Protein AF-Q5C2Y1-F1 (afdb_monomer)

InterPro domains:
  IPR024604 Serine/threonine-protein kinase haspin, C-terminal [SM01331] (25-113)

pLDDT: mean 89.48, std 9.25, range [53.72, 97.38]

Solvent-accessible surface area (backbone atoms only — not comparable to full-atom values): 7498 Å² total; per-residue (Å²): 136,91,77,85,66,80,83,40,73,51,72,58,97,86,46,75,49,59,46,74,58,74,82,48,65,69,64,59,72,49,76,95,50,71,70,29,53,45,51,43,54,47,36,66,72,48,73,56,49,58,83,67,92,62,52,40,53,54,42,50,52,48,46,52,51,48,50,42,58,72,75,70,55,84,69,97,66,84,49,84,71,47,57,62,52,51,50,51,52,50,55,46,52,67,38,56,80,75,44,92,57,61,26,52,69,52,39,54,73,70,40,76,94,30,58,85,73,64,73,126

Organism: Schistosoma japonicum (NCBI:txid6182)

Structure (mmCIF, N/CA/C/O backbone):
data_AF-Q5C2Y1-F1
#
_entry.id   AF-Q5C2Y1-F1
#
loop_
_atom_site.group_PDB
_atom_site.id
_atom_site.type_symbol
_atom_site.label_atom_id
_atom_site.label_alt_id
_atom_site.label_comp_id
_atom_site.label_asym_id
_atom_site.label_entity_id
_atom_site.label_seq_id
_atom_site.pdbx_PDB_ins_code
_atom_site.Cartn_x
_atom_site.Cartn_y
_atom_site.Cartn_z
_atom_site.occupancy
_atom_site.B_iso_or_equiv
_atom_site.auth_seq_id
_atom_site.auth_comp_id
_atom_site.auth_asym_id
_atom_site.auth_atom_id
_atom_site.pdbx_PDB_model_num
ATOM 1 N N . THR A 1 1 ? 14.169 -8.154 5.215 1.00 67.62 1 THR A N 1
ATOM 2 C CA . THR A 1 1 ? 13.406 -8.029 6.473 1.00 67.62 1 THR A CA 1
ATOM 3 C C . THR A 1 1 ? 12.614 -6.744 6.435 1.00 67.62 1 THR A C 1
ATOM 5 O O . THR A 1 1 ? 13.207 -5.729 6.101 1.00 67.62 1 THR A O 1
ATOM 8 N N . ILE A 1 2 ? 11.309 -6.788 6.719 1.00 88.56 2 ILE A N 1
ATOM 9 C CA . ILE A 1 2 ? 10.475 -5.590 6.923 1.00 88.56 2 ILE A CA 1
ATOM 10 C C . ILE A 1 2 ? 10.576 -5.210 8.403 1.00 88.56 2 ILE A C 1
ATOM 12 O O . ILE A 1 2 ? 10.566 -6.099 9.256 1.00 88.56 2 ILE A O 1
ATOM 16 N N . ILE A 1 3 ? 10.728 -3.921 8.688 1.00 94.19 3 ILE A N 1
ATOM 17 C CA . ILE A 1 3 ? 10.892 -3.371 10.037 1.00 94.19 3 ILE A CA 1
ATOM 18 C C . ILE A 1 3 ? 9.977 -2.159 10.216 1.00 94.19 3 ILE A C 1
ATOM 20 O O . ILE A 1 3 ? 9.415 -1.683 9.236 1.00 94.19 3 ILE A O 1
ATOM 24 N N . ASP A 1 4 ? 9.907 -1.665 11.453 1.00 90.31 4 ASP A N 1
ATOM 25 C CA . ASP A 1 4 ? 9.042 -0.567 11.888 1.00 90.31 4 ASP A CA 1
ATOM 26 C C . ASP A 1 4 ? 7.546 -0.880 11.719 1.00 90.31 4 ASP A C 1
ATOM 28 O O . ASP A 1 4 ? 6.951 -0.766 10.650 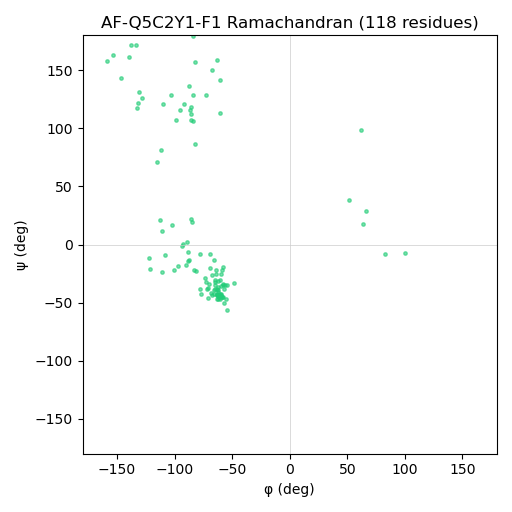1.00 90.31 4 ASP A O 1
ATOM 32 N N . PHE A 1 5 ? 6.932 -1.296 12.826 1.00 90.75 5 PHE A N 1
ATOM 33 C CA . PHE A 1 5 ? 5.518 -1.658 12.880 1.00 90.75 5 PHE A CA 1
ATOM 34 C C . PHE A 1 5 ? 4.658 -0.559 13.515 1.00 90.75 5 PHE A C 1
ATOM 36 O O . PHE A 1 5 ? 3.523 -0.832 13.903 1.00 90.75 5 PHE A O 1
ATOM 43 N N . THR A 1 6 ? 5.175 0.673 13.612 1.00 89.81 6 THR A N 1
ATOM 44 C CA . THR A 1 6 ? 4.509 1.792 14.301 1.00 89.81 6 THR A CA 1
ATOM 45 C C . THR A 1 6 ? 3.117 2.077 13.745 1.00 89.81 6 THR A C 1
ATOM 47 O O . THR A 1 6 ? 2.220 2.392 14.507 1.00 89.81 6 THR A O 1
ATOM 50 N N . VAL A 1 7 ? 2.898 1.902 12.441 1.00 91.12 7 VAL A N 1
ATOM 51 C CA . VAL A 1 7 ? 1.589 2.120 11.788 1.00 91.12 7 VAL A CA 1
ATOM 52 C C . VAL A 1 7 ? 0.961 0.820 11.269 1.00 91.12 7 VAL A C 1
ATOM 54 O O . VAL A 1 7 ? 0.132 0.818 10.361 1.00 91.12 7 VAL A O 1
ATOM 57 N N . SER A 1 8 ? 1.388 -0.324 11.810 1.00 93.56 8 SER A N 1
ATOM 58 C CA . SER A 1 8 ? 0.900 -1.636 11.382 1.00 93.56 8 SER A CA 1
ATOM 59 C C . SER A 1 8 ? -0.423 -2.017 12.039 1.00 93.56 8 SER A C 1
ATOM 61 O O . SER A 1 8 ? -0.765 -1.575 13.134 1.00 93.56 8 SER A O 1
ATOM 63 N N . ARG A 1 9 ? -1.143 -2.927 11.377 1.00 95.12 9 ARG A N 1
ATOM 64 C CA . ARG A 1 9 ? -2.349 -3.572 11.896 1.00 95.12 9 ARG A CA 1
ATOM 65 C C . ARG A 1 9 ? -2.247 -5.080 11.716 1.00 95.12 9 ARG A C 1
ATOM 67 O O . ARG A 1 9 ? -2.007 -5.560 10.609 1.00 95.12 9 ARG A O 1
ATOM 74 N N . LEU A 1 10 ? -2.520 -5.840 12.770 1.00 95.25 10 LEU A N 1
ATOM 75 C CA . LEU A 1 10 ? -2.605 -7.300 12.733 1.00 95.25 10 LEU A CA 1
ATOM 76 C C . LEU A 1 10 ? -3.765 -7.812 13.589 1.00 95.25 10 LEU A C 1
ATOM 78 O O . LEU A 1 10 ? -4.288 -7.112 14.451 1.00 95.25 10 LEU A O 1
ATOM 82 N N . CYS A 1 11 ? -4.179 -9.050 13.335 1.00 94.94 11 CYS A N 1
ATOM 83 C CA . CYS A 1 11 ? -5.131 -9.767 14.174 1.00 94.94 11 CYS A CA 1
ATOM 84 C C . CYS A 1 11 ? -4.534 -11.129 14.527 1.00 94.94 11 CYS A C 1
ATOM 86 O O . CYS A 1 11 ? -4.145 -11.871 13.624 1.00 94.94 11 CYS A O 1
ATOM 88 N N . HIS A 1 12 ? -4.462 -11.448 15.816 1.00 93.25 12 HIS A N 1
ATOM 89 C CA . HIS A 1 12 ? -3.975 -12.731 16.308 1.00 93.25 12 HIS A CA 1
ATOM 90 C C . HIS A 1 12 ? -4.945 -13.287 17.350 1.00 93.25 12 HIS A C 1
ATOM 92 O O . HIS A 1 12 ? -5.248 -12.616 18.334 1.00 93.25 12 HIS A O 1
ATOM 98 N N . GLU A 1 13 ? -5.473 -14.489 17.102 1.00 93.31 13 GLU A N 1
ATOM 99 C CA . GLU A 1 13 ? -6.452 -15.155 17.981 1.00 93.31 13 GLU A CA 1
ATOM 100 C C . GLU A 1 13 ? -7.661 -14.268 18.348 1.00 93.31 13 GLU A C 1
ATOM 102 O O . GLU A 1 13 ? -8.152 -14.268 19.471 1.00 93.31 13 GLU A O 1
ATOM 107 N N . GLY A 1 14 ? -8.138 -13.466 17.389 1.00 90.75 14 GLY A N 1
ATOM 108 C CA . GLY A 1 14 ? -9.257 -12.536 17.586 1.00 90.75 14 GLY A CA 1
ATOM 109 C C . GLY A 1 14 ? -8.878 -11.196 18.227 1.00 90.75 14 GLY A C 1
ATOM 110 O O . GLY A 1 14 ? -9.697 -10.277 18.222 1.00 90.75 14 GLY A O 1
ATOM 111 N N . ASN A 1 15 ? -7.641 -11.038 18.703 1.00 93.75 15 ASN A N 1
ATOM 112 C CA . ASN A 1 15 ? -7.130 -9.773 19.222 1.00 93.75 15 ASN A CA 1
ATOM 113 C C . ASN A 1 15 ? -6.582 -8.918 18.080 1.00 93.75 15 ASN A C 1
ATOM 115 O O . ASN A 1 15 ? -5.635 -9.310 17.396 1.00 93.75 15 ASN A O 1
ATOM 119 N N . ILE A 1 16 ? -7.177 -7.741 17.878 1.00 95.69 16 ILE A N 1
ATOM 120 C CA . ILE A 1 16 ? -6.728 -6.774 16.874 1.00 95.69 16 ILE A CA 1
ATOM 121 C C . ILE A 1 16 ? -5.742 -5.819 17.538 1.00 95.69 16 ILE A C 1
ATOM 123 O O . ILE A 1 16 ? -6.097 -5.124 18.487 1.00 95.69 16 ILE A O 1
ATOM 127 N N . VAL A 1 17 ? -4.524 -5.772 17.009 1.00 94.75 17 VAL A N 1
ATOM 128 C CA . VAL A 1 17 ? -3.492 -4.805 17.387 1.00 94.75 17 VAL A CA 1
ATOM 129 C C . VAL A 1 17 ? -3.316 -3.860 16.209 1.00 94.75 17 VAL A C 1
ATOM 131 O O . VAL A 1 17 ? -3.043 -4.306 15.095 1.00 94.75 17 VAL A O 1
ATOM 134 N N . TYR A 1 18 ? -3.526 -2.571 16.437 1.00 94.94 18 TYR A N 1
ATOM 135 C CA . TYR A 1 18 ? -3.399 -1.529 15.424 1.00 94.94 18 TYR A CA 1
ATOM 136 C C . TYR A 1 18 ? -3.049 -0.202 16.091 1.00 94.94 18 TYR A C 1
ATOM 138 O O . TYR A 1 18 ? -3.230 -0.053 17.302 1.00 94.94 18 TYR A O 1
ATOM 146 N N . VAL A 1 19 ? -2.570 0.748 15.295 1.00 92.25 19 VAL A N 1
ATOM 147 C CA . VAL A 1 19 ? -2.444 2.144 15.711 1.00 92.25 19 VAL A CA 1
ATOM 148 C C . VAL A 1 19 ? -3.565 2.952 15.085 1.00 92.25 19 VAL A C 1
ATOM 150 O O . VAL A 1 19 ? -3.814 2.863 13.882 1.00 92.25 19 VAL A O 1
ATOM 153 N N . ASP A 1 20 ? -4.262 3.708 15.927 1.00 91.50 20 ASP A N 1
ATOM 154 C CA . ASP A 1 20 ? -5.309 4.611 15.487 1.00 91.50 20 ASP A CA 1
ATOM 155 C C . ASP A 1 20 ? -4.682 5.930 15.041 1.00 91.50 20 ASP A C 1
ATOM 157 O O . ASP A 1 20 ? -4.204 6.713 15.857 1.00 91.50 20 ASP A O 1
ATOM 161 N N . MET A 1 21 ? -4.649 6.153 13.729 1.00 90.75 21 MET A N 1
ATOM 162 C CA . MET A 1 21 ? -4.095 7.380 13.156 1.00 90.75 21 MET A CA 1
ATOM 163 C C . MET A 1 21 ? -5.150 8.483 13.014 1.00 90.75 21 MET A C 1
ATOM 165 O O . MET A 1 21 ? -4.825 9.564 12.529 1.00 90.75 21 MET A O 1
ATOM 169 N N . SER A 1 22 ? -6.401 8.257 13.440 1.00 89.88 22 SER A N 1
ATOM 170 C CA . SER A 1 22 ? -7.436 9.299 13.399 1.00 89.88 22 SER A CA 1
ATOM 171 C C . SER A 1 22 ? -7.119 10.494 14.308 1.00 89.88 22 SER A C 1
ATOM 173 O O . SER A 1 22 ? -7.608 11.593 14.047 1.00 89.88 22 SER A O 1
ATOM 175 N N . GLU A 1 23 ? -6.261 10.304 15.316 1.00 83.81 23 GLU A N 1
ATOM 176 C CA . GLU A 1 23 ? -5.818 11.344 16.252 1.00 83.81 23 GLU A CA 1
ATOM 177 C C . GLU A 1 23 ? -4.514 12.052 15.831 1.00 83.81 23 GLU A C 1
ATOM 179 O O . GLU A 1 23 ? -4.069 12.962 16.527 1.00 83.81 23 GLU A O 1
ATOM 184 N N . SER A 1 24 ? -3.924 11.681 14.688 1.00 87.62 24 SER A N 1
ATOM 185 C CA . SER A 1 24 ? -2.659 12.234 14.174 1.00 87.62 24 SER A CA 1
ATOM 186 C C . SER A 1 24 ? -2.866 12.998 12.858 1.00 87.62 24 SER A C 1
ATOM 188 O O . SER A 1 24 ? -2.482 12.504 11.795 1.00 87.62 24 SER A O 1
ATOM 190 N N . PRO A 1 25 ? -3.501 14.187 12.866 1.00 85.06 25 PRO A N 1
ATOM 191 C CA . PRO A 1 25 ? -3.763 14.960 11.649 1.00 85.06 25 PRO A CA 1
ATOM 192 C C . PRO A 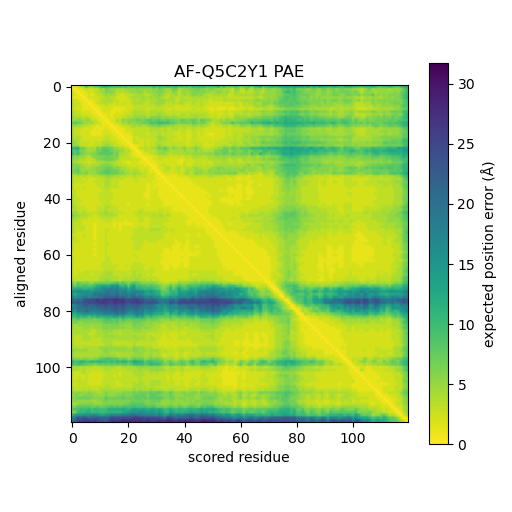1 25 ? -2.483 15.371 10.903 1.00 85.06 25 PRO A C 1
ATOM 194 O O . PRO A 1 25 ? -2.485 15.439 9.673 1.00 85.06 25 PRO A O 1
ATOM 197 N N . GLU A 1 26 ? -1.380 15.575 11.626 1.00 90.12 26 GLU A N 1
ATOM 198 C CA . GLU A 1 26 ? -0.109 16.071 11.100 1.00 90.12 26 GLU A CA 1
ATOM 199 C C . GLU A 1 26 ? 0.472 15.194 9.985 1.00 90.12 26 GLU A C 1
ATOM 201 O O . GLU A 1 26 ? 1.033 15.715 9.022 1.00 90.12 26 GLU A O 1
ATOM 206 N N . ILE A 1 27 ? 0.286 13.870 10.056 1.00 87.88 27 ILE A N 1
ATOM 207 C CA . ILE A 1 27 ? 0.830 12.940 9.057 1.00 87.88 27 ILE A CA 1
ATOM 208 C C . ILE A 1 27 ? 0.162 13.112 7.685 1.00 87.88 27 ILE A C 1
ATOM 210 O O . ILE A 1 27 ? 0.769 12.824 6.653 1.00 87.88 27 ILE A O 1
ATOM 214 N N . PHE A 1 28 ? -1.081 13.605 7.662 1.00 91.00 28 PHE A N 1
ATOM 215 C CA . PHE A 1 28 ? -1.861 13.786 6.438 1.00 91.00 28 PHE A CA 1
ATOM 216 C C . PHE A 1 28 ? -1.660 15.163 5.796 1.00 91.00 28 PHE A C 1
ATOM 218 O O . PHE A 1 28 ? -1.985 15.329 4.617 1.00 91.00 28 PHE A O 1
ATOM 225 N N . GLU A 1 29 ? -1.130 16.126 6.553 1.00 91.25 29 GLU A N 1
ATOM 226 C CA . GLU A 1 29 ? -0.830 17.495 6.112 1.00 91.25 29 GLU A CA 1
ATOM 227 C C . GLU A 1 29 ? 0.577 17.629 5.510 1.00 91.25 29 GLU A C 1
ATOM 229 O O . GLU A 1 29 ? 0.881 18.624 4.856 1.00 91.25 29 GLU A O 1
ATOM 234 N N . CYS A 1 30 ? 1.442 16.632 5.705 1.00 91.88 30 CYS A N 1
ATOM 235 C CA . CYS A 1 30 ? 2.778 16.623 5.123 1.00 91.88 30 CYS A CA 1
ATOM 236 C C . CYS A 1 30 ? 2.764 16.488 3.586 1.00 91.88 30 CYS A C 1
ATOM 238 O O . CYS A 1 30 ? 1.900 15.843 2.981 1.00 91.88 30 CYS A O 1
ATOM 240 N N . GLU A 1 31 ? 3.788 17.060 2.952 1.00 93.19 31 GLU A N 1
ATOM 241 C CA . GLU A 1 31 ? 3.989 17.076 1.501 1.00 93.19 31 GLU A CA 1
ATOM 242 C C . GLU A 1 31 ? 5.464 16.822 1.146 1.00 93.19 3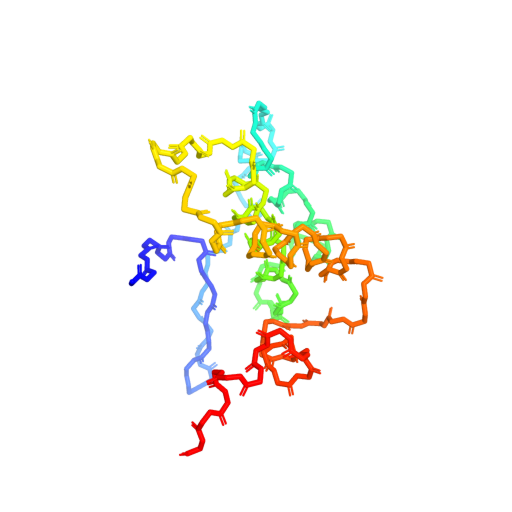1 GLU A C 1
ATOM 244 O O . GLU A 1 31 ? 6.339 16.799 2.012 1.00 93.19 31 GLU A O 1
ATOM 249 N N . GLY A 1 32 ? 5.748 16.650 -0.148 1.00 91.75 32 GLY A N 1
ATOM 250 C CA . GLY A 1 32 ? 7.113 16.545 -0.682 1.00 91.75 32 GLY A CA 1
ATOM 251 C C . GLY A 1 32 ? 7.591 15.123 -0.972 1.00 91.75 32 GLY A C 1
ATOM 252 O O . GLY A 1 32 ? 8.640 14.956 -1.587 1.00 91.75 32 GLY A O 1
ATOM 253 N N . ASP A 1 33 ? 6.819 14.107 -0.591 1.00 94.44 33 ASP A N 1
ATOM 254 C CA . ASP A 1 33 ? 7.098 12.710 -0.910 1.00 94.44 33 ASP A CA 1
ATOM 255 C C . ASP A 1 33 ? 5.790 11.928 -1.104 1.00 94.44 33 ASP A C 1
ATOM 257 O O . ASP A 1 33 ? 4.807 12.148 -0.390 1.00 94.44 33 ASP A O 1
ATOM 261 N N . TYR A 1 34 ? 5.791 10.995 -2.059 1.00 94.94 34 TYR A N 1
ATOM 262 C CA . TYR A 1 34 ? 4.639 10.159 -2.388 1.00 94.94 34 TYR A CA 1
ATOM 263 C C . TYR A 1 34 ? 4.146 9.313 -1.196 1.00 94.94 34 TYR A C 1
ATOM 265 O O . TYR A 1 34 ? 2.970 8.961 -1.136 1.00 94.94 34 TYR A O 1
ATOM 273 N N . GLN A 1 35 ? 4.990 9.047 -0.191 1.00 94.75 35 GLN A N 1
ATOM 274 C CA . GLN A 1 35 ? 4.566 8.395 1.054 1.00 94.75 35 GLN A CA 1
ATOM 275 C C . GLN A 1 35 ? 3.401 9.127 1.744 1.00 94.75 35 GLN A C 1
ATOM 277 O O . GLN A 1 35 ? 2.523 8.483 2.315 1.00 94.75 35 GLN A O 1
ATOM 282 N N . PHE A 1 36 ? 3.352 10.463 1.672 1.00 95.19 36 PHE A N 1
ATOM 283 C CA . PHE A 1 36 ? 2.288 11.244 2.307 1.00 95.19 36 PHE A CA 1
ATOM 284 C C . PHE A 1 36 ? 0.959 11.097 1.561 1.00 95.19 36 PHE A C 1
ATOM 286 O O . PHE A 1 36 ? -0.104 11.058 2.185 1.00 95.19 36 PHE A O 1
ATOM 293 N N . ASP A 1 37 ? 1.007 10.918 0.238 1.00 96.06 37 ASP A N 1
ATOM 294 C CA . ASP A 1 37 ? -0.174 10.556 -0.546 1.00 96.06 37 ASP A CA 1
ATOM 295 C C . ASP A 1 37 ? -0.695 9.172 -0.158 1.00 96.06 37 ASP A C 1
ATOM 297 O O . ASP A 1 37 ? -1.907 8.998 -0.059 1.00 96.06 37 ASP A O 1
ATOM 301 N N . ILE A 1 38 ? 0.186 8.203 0.128 1.00 96.19 38 ILE A N 1
ATOM 302 C CA . ILE A 1 38 ? -0.235 6.866 0.578 1.00 96.19 38 ILE A CA 1
ATOM 303 C C . ILE A 1 38 ? -1.068 6.956 1.862 1.00 96.19 38 ILE A C 1
ATOM 305 O O . ILE A 1 38 ? -2.140 6.350 1.930 1.00 96.19 38 ILE A O 1
ATOM 309 N N . TYR A 1 39 ? -0.638 7.748 2.850 1.00 94.94 39 TYR A N 1
ATOM 310 C CA . TYR A 1 39 ? -1.408 7.942 4.083 1.00 94.94 39 TYR A CA 1
ATOM 311 C C . TYR A 1 39 ? -2.786 8.561 3.819 1.00 94.94 39 TYR A C 1
ATOM 313 O O . TYR A 1 39 ? -3.785 8.073 4.354 1.00 94.94 39 TYR A O 1
ATOM 321 N N . ARG A 1 40 ? -2.869 9.581 2.954 1.00 96.00 40 ARG A N 1
ATOM 322 C CA . ARG A 1 40 ? -4.149 10.192 2.556 1.00 96.00 40 ARG A CA 1
ATOM 323 C C . ARG A 1 40 ? -5.059 9.202 1.830 1.00 96.00 40 ARG A C 1
ATOM 325 O O . ARG A 1 40 ? -6.216 9.061 2.208 1.00 96.00 40 ARG A O 1
ATOM 332 N N . ILE A 1 41 ? -4.528 8.454 0.862 1.00 96.12 41 ILE A N 1
ATOM 333 C CA . ILE A 1 41 ? -5.272 7.424 0.122 1.00 96.12 41 ILE A CA 1
ATOM 334 C C . ILE A 1 41 ? -5.808 6.350 1.078 1.00 96.12 41 ILE A C 1
ATOM 336 O O . ILE A 1 41 ? -6.960 5.935 0.957 1.00 96.12 41 ILE A O 1
ATOM 340 N N . MET A 1 42 ? -4.998 5.900 2.043 1.00 95.88 42 MET A N 1
ATOM 341 C CA . MET A 1 42 ? -5.423 4.922 3.048 1.00 95.88 42 MET A CA 1
ATOM 342 C C . MET A 1 42 ? -6.562 5.459 3.918 1.00 95.88 42 MET A C 1
ATOM 344 O O . MET A 1 42 ? -7.561 4.760 4.083 1.00 95.88 42 MET A O 1
ATOM 348 N N . ARG A 1 43 ? -6.434 6.697 4.414 1.00 95.25 43 ARG A N 1
ATOM 349 C CA . ARG A 1 43 ? -7.459 7.375 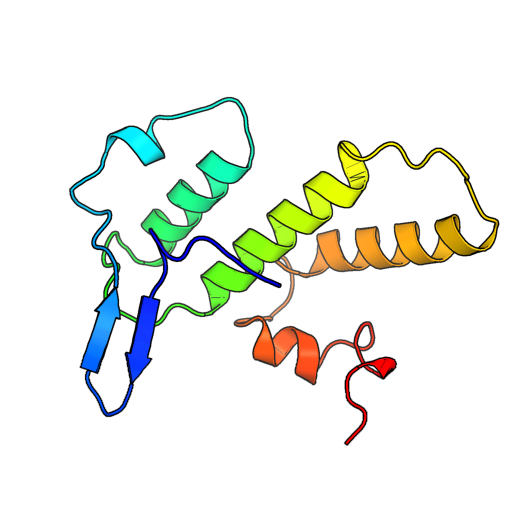5.221 1.00 95.25 43 ARG A CA 1
ATOM 350 C C . ARG A 1 43 ? -8.772 7.536 4.457 1.00 95.25 43 ARG A C 1
ATOM 352 O O . ARG A 1 43 ? -9.846 7.272 4.988 1.00 95.25 43 ARG A O 1
ATOM 359 N N . ASP A 1 44 ? -8.694 7.960 3.202 1.00 95.25 44 ASP A N 1
ATOM 360 C CA . ASP A 1 44 ? -9.881 8.179 2.381 1.00 95.25 44 ASP A CA 1
ATOM 361 C C . ASP A 1 44 ? -10.552 6.835 2.027 1.00 95.25 44 ASP A C 1
ATOM 363 O O . ASP A 1 44 ? -11.778 6.740 1.982 1.00 95.25 44 ASP A O 1
ATOM 367 N N . ASN A 1 45 ? -9.768 5.761 1.848 1.00 93.94 45 ASN A N 1
ATOM 368 C CA . ASN A 1 45 ? -10.282 4.419 1.561 1.00 93.94 45 ASN A CA 1
ATOM 369 C C . ASN A 1 45 ? -10.971 3.751 2.760 1.00 93.94 45 ASN A C 1
ATOM 371 O O . ASN A 1 45 ? -11.963 3.047 2.573 1.00 93.94 45 ASN A O 1
ATOM 375 N N . ASN A 1 46 ? -10.438 3.933 3.969 1.00 93.75 46 ASN A N 1
ATOM 376 C CA . ASN A 1 46 ? -10.996 3.336 5.184 1.00 93.75 46 ASN A CA 1
ATOM 377 C C . ASN A 1 46 ? -11.980 4.262 5.921 1.00 93.75 46 ASN A C 1
ATOM 379 O O . ASN A 1 46 ? -12.537 3.869 6.942 1.00 93.75 46 ASN A O 1
ATOM 383 N N . GLY A 1 47 ? -12.210 5.480 5.418 1.00 94.25 47 GLY A N 1
ATOM 384 C CA . GLY A 1 47 ? -13.096 6.454 6.056 1.00 94.25 47 GLY A CA 1
ATOM 385 C C . GLY A 1 47 ? -12.577 6.948 7.408 1.00 94.25 47 GLY A C 1
ATOM 386 O O . GLY A 1 47 ? -13.377 7.289 8.276 1.00 94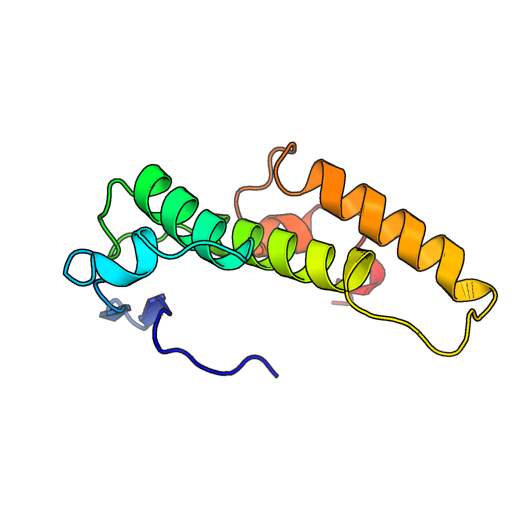.25 47 GLY A O 1
ATOM 387 N N . ASN A 1 48 ? -11.254 6.966 7.586 1.00 94.31 48 ASN A N 1
ATOM 388 C CA . ASN A 1 48 ? -10.550 7.246 8.838 1.00 94.31 48 ASN A CA 1
ATOM 389 C C . ASN A 1 48 ? -10.812 6.229 9.973 1.00 94.31 48 ASN A C 1
ATOM 391 O O . ASN A 1 48 ? -10.529 6.532 11.130 1.00 94.31 48 ASN A O 1
ATOM 395 N N . ASP A 1 49 ? -11.320 5.028 9.664 1.00 94.94 49 ASP A N 1
ATOM 396 C CA . ASP A 1 49 ? -11.385 3.904 10.608 1.00 94.94 49 ASP A CA 1
ATOM 397 C C . ASP A 1 49 ? -10.208 2.942 10.369 1.00 94.94 49 ASP A C 1
ATOM 399 O O . ASP A 1 49 ? -10.149 2.208 9.381 1.00 94.94 49 ASP A O 1
ATOM 403 N N . TRP A 1 50 ? -9.240 2.947 11.287 1.00 94.62 50 TRP A N 1
ATOM 404 C CA . TRP A 1 50 ? -7.991 2.180 11.173 1.00 94.62 50 TRP A CA 1
ATOM 405 C C . TRP A 1 50 ? -8.085 0.755 11.732 1.00 94.62 50 TRP A C 1
ATOM 407 O O . TRP A 1 50 ? -7.156 -0.044 11.581 1.00 94.62 50 TRP A O 1
ATOM 417 N N . ARG A 1 51 ? -9.210 0.408 12.366 1.00 94.50 51 ARG A N 1
ATOM 418 C CA . ARG A 1 51 ? -9.420 -0.901 12.994 1.00 94.50 51 ARG A CA 1
ATOM 419 C C . ARG A 1 51 ? -9.730 -2.029 11.987 1.00 94.50 51 ARG A C 1
ATOM 421 O O . ARG A 1 51 ? -9.209 -3.145 12.172 1.00 94.50 51 ARG A O 1
ATOM 428 N N . PRO A 1 52 ? -10.572 -1.825 10.948 1.00 95.69 52 PRO A N 1
ATOM 429 C CA . PRO A 1 52 ? -10.897 -2.852 9.969 1.00 95.69 52 PRO A CA 1
ATOM 430 C C . PRO A 1 52 ? -9.687 -3.310 9.153 1.00 95.69 52 PRO A C 1
ATOM 432 O O . PRO A 1 52 ? -8.663 -2.641 9.032 1.00 95.69 52 PRO A O 1
ATOM 435 N N . PHE A 1 53 ? -9.800 -4.504 8.577 1.00 95.69 53 PHE A N 1
ATOM 436 C CA . PHE A 1 53 ? -8.744 -5.056 7.740 1.00 95.69 53 PHE A CA 1
ATOM 437 C C . PHE A 1 53 ? -8.877 -4.574 6.294 1.00 95.69 53 PHE A C 1
ATOM 439 O O . PHE A 1 53 ? -9.729 -5.067 5.559 1.00 95.69 53 PHE A O 1
ATOM 446 N N . HIS A 1 54 ? -7.987 -3.673 5.878 1.00 96.06 54 HIS A N 1
ATOM 447 C CA . HIS A 1 54 ? -7.895 -3.184 4.500 1.00 96.06 54 HIS A CA 1
ATOM 448 C C . HIS A 1 54 ? -6.590 -3.662 3.841 1.00 96.06 54 HIS A C 1
ATOM 450 O O . HIS A 1 54 ? -5.632 -2.899 3.772 1.00 96.06 54 HIS A O 1
ATOM 456 N N . PRO A 1 55 ? -6.504 -4.907 3.333 1.00 96.25 55 PRO A N 1
ATOM 457 C CA . PRO A 1 55 ? -5.260 -5.456 2.777 1.00 96.25 55 PRO A CA 1
ATOM 458 C C . PRO A 1 55 ? -4.770 -4.747 1.506 1.00 96.25 55 PRO A C 1
ATOM 460 O O . PRO A 1 55 ? -3.627 -4.953 1.093 1.00 96.25 55 PRO A O 1
ATOM 463 N N . ILE A 1 56 ? -5.619 -3.920 0.892 1.00 96.69 56 ILE A N 1
ATOM 464 C CA . ILE A 1 56 ? -5.267 -3.067 -0.244 1.00 96.69 56 ILE A CA 1
ATOM 465 C C . ILE A 1 56 ? -4.217 -2.014 0.133 1.00 96.69 56 ILE A C 1
ATOM 467 O O . ILE A 1 56 ? -3.434 -1.618 -0.723 1.00 96.69 56 ILE A O 1
ATOM 471 N N . SER A 1 57 ? -4.117 -1.625 1.412 1.00 96.56 57 SER A N 1
ATOM 472 C CA . SER A 1 57 ? -3.087 -0.687 1.879 1.00 96.56 57 SER A CA 1
ATOM 473 C C . SER A 1 57 ? -1.670 -1.180 1.582 1.00 96.56 57 SER A C 1
ATOM 475 O O . SER A 1 57 ? -0.798 -0.394 1.219 1.00 96.56 57 SER A O 1
ATOM 477 N N . ASN A 1 58 ? -1.453 -2.497 1.630 1.00 97.06 58 ASN A N 1
ATOM 478 C CA . ASN A 1 58 ? -0.176 -3.100 1.264 1.00 97.06 58 ASN A CA 1
ATOM 479 C C . ASN A 1 58 ? 0.150 -2.903 -0.224 1.00 97.06 58 ASN A C 1
ATOM 481 O O . ASN A 1 58 ? 1.320 -2.794 -0.572 1.00 97.06 58 ASN A O 1
ATOM 485 N N . LEU A 1 59 ? -0.854 -2.835 -1.107 1.00 97.38 59 LEU A N 1
ATOM 486 C CA . LEU A 1 59 ? -0.630 -2.544 -2.526 1.00 97.38 59 LEU A CA 1
ATOM 487 C C . LEU A 1 59 ? -0.214 -1.087 -2.741 1.00 97.38 59 LEU A C 1
ATOM 489 O O . LEU A 1 59 ? 0.666 -0.835 -3.558 1.00 97.38 59 LEU A O 1
ATOM 493 N N . TYR A 1 60 ? -0.778 -0.147 -1.977 1.00 97.31 60 TYR A N 1
ATOM 494 C CA . TYR A 1 60 ? -0.361 1.258 -2.014 1.00 97.31 60 TYR A CA 1
ATOM 495 C C . TYR A 1 60 ? 1.111 1.417 -1.611 1.00 97.31 60 TYR A C 1
ATOM 497 O O . TYR A 1 60 ? 1.883 2.063 -2.318 1.00 97.31 60 TYR A O 1
ATOM 505 N N . TRP A 1 61 ? 1.533 0.744 -0.536 1.00 97.38 61 TRP A N 1
ATOM 506 C CA . TRP A 1 61 ? 2.938 0.732 -0.120 1.00 97.38 61 TRP A CA 1
ATOM 507 C C . TRP A 1 61 ? 3.861 0.039 -1.127 1.00 97.38 61 TRP A C 1
ATOM 509 O O . TRP A 1 61 ? 4.957 0.531 -1.382 1.00 97.38 61 TRP A O 1
ATOM 519 N N . LEU A 1 62 ? 3.431 -1.066 -1.746 1.00 96.69 62 LEU A N 1
ATOM 520 C CA . LEU A 1 62 ? 4.200 -1.708 -2.818 1.00 96.69 62 LEU A CA 1
ATOM 521 C C . LEU A 1 62 ? 4.349 -0.788 -4.034 1.00 96.69 62 LEU A C 1
ATOM 523 O O . LEU A 1 62 ? 5.446 -0.678 -4.572 1.00 96.69 62 LEU A O 1
ATOM 527 N N . HIS A 1 63 ? 3.284 -0.095 -4.438 1.00 97.00 63 HIS A N 1
ATOM 528 C CA . HIS A 1 63 ? 3.331 0.883 -5.524 1.00 97.00 63 HIS A CA 1
ATOM 529 C C . HIS A 1 63 ? 4.330 2.009 -5.225 1.00 97.00 63 HIS A C 1
ATOM 531 O O . HIS A 1 63 ? 5.177 2.325 -6.060 1.00 97.00 63 HIS A O 1
ATOM 537 N N . TYR A 1 64 ? 4.306 2.545 -4.003 1.00 96.12 64 TYR A N 1
ATOM 538 C CA . TYR A 1 64 ? 5.294 3.514 -3.535 1.00 96.12 64 TYR A CA 1
ATOM 539 C C . TYR A 1 64 ? 6.735 2.983 -3.628 1.00 96.12 64 TYR A C 1
ATOM 541 O O . TYR A 1 64 ? 7.594 3.634 -4.226 1.00 96.12 64 TYR A O 1
ATOM 549 N N . LEU A 1 65 ? 6.999 1.782 -3.102 1.00 95.25 65 LEU A N 1
ATOM 550 C CA . LEU A 1 65 ? 8.330 1.167 -3.138 1.00 95.25 65 LEU A CA 1
ATOM 551 C C . LEU A 1 65 ? 8.824 0.946 -4.571 1.00 95.25 65 LEU A C 1
ATOM 553 O O . LEU A 1 65 ? 9.977 1.247 -4.870 1.00 95.25 65 LEU A O 1
ATOM 557 N N . MET A 1 66 ? 7.961 0.465 -5.468 1.00 95.00 66 MET A N 1
ATOM 558 C CA . MET A 1 66 ? 8.303 0.304 -6.883 1.00 95.00 66 MET A CA 1
ATOM 559 C C . MET A 1 66 ? 8.633 1.650 -7.536 1.00 95.00 66 MET A C 1
ATOM 561 O O . MET A 1 66 ? 9.620 1.745 -8.259 1.00 95.00 66 MET A O 1
ATOM 565 N N . GLY A 1 67 ? 7.885 2.711 -7.218 1.00 94.31 67 GLY A N 1
ATOM 566 C CA . GLY A 1 67 ? 8.190 4.069 -7.675 1.00 94.31 67 GLY A CA 1
ATOM 567 C C . GLY A 1 67 ? 9.567 4.558 -7.213 1.00 94.31 67 GLY A C 1
ATOM 568 O O . GLY A 1 67 ? 10.322 5.105 -8.016 1.00 94.31 67 GLY A O 1
ATOM 569 N N . LYS A 1 68 ? 9.939 4.302 -5.952 1.00 93.50 68 LYS A N 1
ATOM 570 C CA . LYS A 1 68 ? 11.282 4.615 -5.431 1.00 93.50 68 LYS A CA 1
ATOM 571 C C . LYS A 1 68 ? 12.376 3.837 -6.161 1.00 93.50 68 LYS A C 1
ATOM 573 O O . LYS A 1 68 ? 13.389 4.424 -6.536 1.00 93.50 68 LYS A O 1
ATOM 578 N N . LEU A 1 69 ? 12.155 2.544 -6.405 1.00 91.25 69 LEU A N 1
ATOM 579 C CA . LEU A 1 69 ? 13.106 1.689 -7.121 1.00 91.25 69 LEU A CA 1
ATOM 580 C C . LEU A 1 69 ? 13.304 2.118 -8.587 1.00 91.25 69 LEU A C 1
ATOM 582 O O . LEU A 1 69 ? 14.406 2.026 -9.126 1.00 91.25 69 LEU A O 1
ATOM 586 N N . LEU A 1 70 ? 12.246 2.602 -9.236 1.00 90.75 70 LEU A N 1
ATOM 587 C CA . LEU A 1 70 ? 12.302 3.054 -10.627 1.00 90.75 70 LEU A CA 1
ATOM 588 C C . LEU A 1 70 ? 12.926 4.449 -10.773 1.00 90.75 70 LEU A C 1
ATOM 590 O O . LEU A 1 70 ? 13.659 4.689 -11.729 1.00 90.75 70 LEU A O 1
ATOM 594 N N . ASN A 1 71 ? 12.643 5.367 -9.843 1.00 87.94 71 ASN A N 1
ATOM 595 C CA . ASN A 1 71 ? 12.920 6.794 -10.047 1.00 87.94 71 ASN A CA 1
ATOM 596 C C . ASN A 1 71 ? 14.046 7.358 -9.172 1.00 87.94 71 ASN A C 1
ATOM 598 O O . ASN A 1 71 ? 14.632 8.379 -9.527 1.00 87.94 71 ASN A O 1
ATOM 602 N N . GLU A 1 72 ? 14.347 6.736 -8.030 1.00 84.38 72 GLU A N 1
ATOM 603 C CA . GLU A 1 72 ? 15.224 7.330 -7.008 1.00 84.38 72 GLU A CA 1
ATOM 604 C C . GLU A 1 72 ? 16.456 6.482 -6.674 1.00 84.38 72 GLU A C 1
ATOM 606 O O . GLU A 1 72 ? 17.401 6.976 -6.056 1.00 84.38 72 GLU A O 1
ATOM 611 N N . THR A 1 73 ? 16.516 5.231 -7.132 1.00 78.19 73 THR A N 1
ATOM 612 C CA . THR A 1 73 ? 17.723 4.405 -7.026 1.00 78.19 73 THR A CA 1
ATOM 613 C C . THR A 1 73 ? 18.569 4.471 -8.292 1.00 78.19 73 THR A C 1
ATOM 615 O O . THR A 1 73 ? 18.184 4.000 -9.358 1.00 78.19 73 THR A O 1
ATOM 618 N N . SER A 1 74 ? 19.781 5.015 -8.159 1.00 67.25 74 SER A N 1
ATOM 619 C CA . SER A 1 74 ? 20.810 4.925 -9.195 1.00 67.25 74 SER A CA 1
ATOM 620 C C . SER A 1 74 ? 21.583 3.619 -9.039 1.00 67.25 74 SER A C 1
ATOM 622 O O . SER A 1 74 ? 22.315 3.431 -8.065 1.00 67.25 74 SER A O 1
ATOM 624 N N . TYR A 1 75 ? 21.422 2.707 -9.998 1.00 70.75 75 TYR A N 1
ATOM 625 C CA . TYR A 1 75 ? 22.174 1.457 -10.028 1.00 70.75 75 TYR A CA 1
ATOM 626 C C . TYR A 1 75 ? 23.520 1.678 -10.745 1.00 70.75 75 TYR A C 1
ATOM 628 O O . TYR A 1 75 ? 23.539 1.962 -11.944 1.00 70.75 75 TYR A O 1
ATOM 636 N N . PRO A 1 76 ? 24.670 1.537 -10.054 1.00 63.03 76 PRO A N 1
ATOM 637 C CA . PRO A 1 76 ? 25.989 1.885 -10.598 1.00 63.03 76 PRO A CA 1
ATOM 638 C C . PRO A 1 76 ? 26.477 0.954 -11.721 1.00 63.03 76 PRO A C 1
ATOM 640 O O . PRO A 1 76 ? 27.502 1.225 -12.345 1.00 63.03 76 PRO A O 1
ATOM 643 N N . ARG A 1 77 ? 25.770 -0.148 -11.991 1.00 59.59 77 ARG A N 1
ATOM 644 C CA . ARG A 1 77 ? 26.038 -1.069 -13.099 1.00 59.59 77 ARG A CA 1
ATOM 645 C C . ARG A 1 77 ? 24.729 -1.360 -13.823 1.00 59.59 77 ARG A C 1
ATOM 647 O O . ARG A 1 77 ? 23.826 -1.940 -13.232 1.00 59.59 77 ARG A O 1
ATOM 654 N N . ARG A 1 78 ? 24.649 -0.980 -15.099 1.00 63.53 78 ARG A N 1
ATOM 655 C CA . ARG A 1 78 ? 23.641 -1.505 -16.027 1.00 63.53 78 ARG A CA 1
ATOM 656 C C . ARG A 1 78 ? 24.150 -2.843 -16.538 1.00 63.53 78 ARG A C 1
ATOM 658 O O . ARG A 1 78 ? 24.885 -2.896 -17.521 1.00 63.53 78 ARG A O 1
ATOM 665 N N . ASP A 1 79 ? 23.855 -3.888 -15.780 1.00 70.62 79 ASP A N 1
ATOM 666 C CA . ASP A 1 79 ? 23.958 -5.254 -16.280 1.00 70.62 79 ASP A CA 1
ATOM 667 C C . ASP A 1 79 ? 22.999 -5.402 -17.482 1.00 70.62 79 ASP A C 1
ATOM 669 O O . ASP A 1 79 ? 21.921 -4.803 -17.445 1.00 70.62 79 ASP A O 1
ATOM 673 N N . PRO A 1 80 ? 23.345 -6.120 -18.564 1.00 65.56 80 PRO A N 1
ATOM 674 C CA . PRO A 1 80 ? 22.408 -6.393 -19.657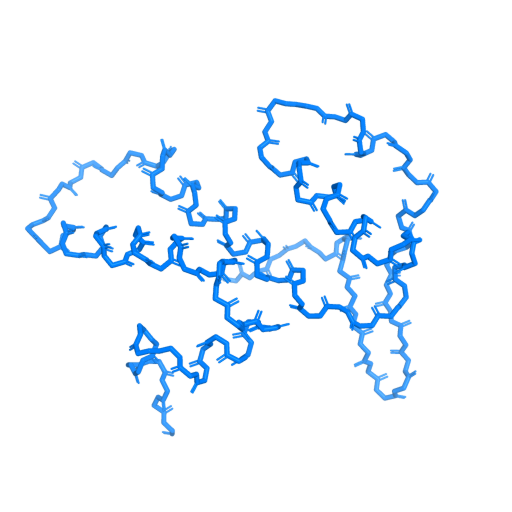 1.00 65.56 80 PRO A CA 1
ATOM 675 C C . PRO A 1 80 ? 21.042 -6.913 -19.179 1.00 65.56 80 PRO A C 1
ATOM 677 O O . PRO A 1 80 ? 20.016 -6.548 -19.756 1.00 65.56 80 PRO A O 1
ATOM 680 N N . ASP A 1 81 ? 21.021 -7.672 -18.080 1.00 70.69 81 ASP A N 1
ATOM 681 C CA . ASP A 1 81 ? 19.804 -8.228 -17.488 1.00 70.69 81 ASP A CA 1
ATOM 682 C C . ASP A 1 81 ? 19.001 -7.198 -16.667 1.00 70.69 81 ASP A C 1
ATOM 684 O O . ASP A 1 81 ? 17.861 -7.458 -16.282 1.00 70.69 81 ASP A O 1
ATOM 688 N N . SER A 1 82 ? 19.530 -5.991 -16.428 1.00 77.44 82 SER A N 1
ATOM 689 C CA . SER A 1 82 ? 18.826 -4.956 -15.660 1.00 77.44 82 SER A CA 1
ATOM 690 C C . SER A 1 82 ? 17.680 -4.309 -16.441 1.00 77.44 82 SER A C 1
ATOM 692 O O . SER A 1 82 ? 16.712 -3.856 -15.839 1.00 77.44 82 SER A O 1
ATOM 694 N N . GLN A 1 83 ? 17.770 -4.249 -17.775 1.00 80.50 83 GLN A N 1
ATOM 695 C CA . GLN A 1 83 ? 16.740 -3.614 -18.607 1.00 80.50 83 GLN A CA 1
ATOM 696 C C . GLN A 1 83 ? 15.421 -4.402 -18.679 1.00 80.50 83 GLN A C 1
ATOM 698 O O . GLN A 1 83 ? 14.365 -3.779 -18.522 1.00 80.50 83 GLN A O 1
ATOM 703 N N . PRO A 1 84 ? 15.429 -5.735 -18.887 1.00 85.31 84 PRO A N 1
ATOM 704 C CA . PRO A 1 84 ? 14.212 -6.539 -18.795 1.00 85.31 84 PRO A CA 1
ATOM 705 C C . PRO A 1 84 ? 13.543 -6.418 -17.423 1.00 85.31 84 PRO A C 1
ATOM 707 O O . PRO A 1 84 ? 12.347 -6.157 -17.355 1.00 85.31 84 PRO A O 1
ATOM 710 N N . VAL A 1 85 ? 14.325 -6.496 -16.340 1.00 85.44 85 VAL A N 1
ATOM 711 C CA . VAL A 1 85 ? 13.812 -6.394 -14.964 1.00 85.44 85 VAL A CA 1
ATOM 712 C C . VAL A 1 85 ? 13.194 -5.022 -14.688 1.00 85.44 85 VAL A C 1
ATOM 714 O O . VAL A 1 85 ? 12.111 -4.942 -14.115 1.00 85.44 85 VAL A O 1
ATOM 717 N N . GLU A 1 86 ? 13.833 -3.933 -15.123 1.00 88.19 86 GLU A N 1
ATOM 718 C CA . GLU A 1 86 ? 13.269 -2.581 -14.998 1.00 88.19 86 GLU A CA 1
ATOM 719 C C . GLU A 1 86 ? 11.957 -2.442 -15.789 1.00 88.19 86 GLU A C 1
ATOM 721 O O . GLU A 1 86 ? 11.00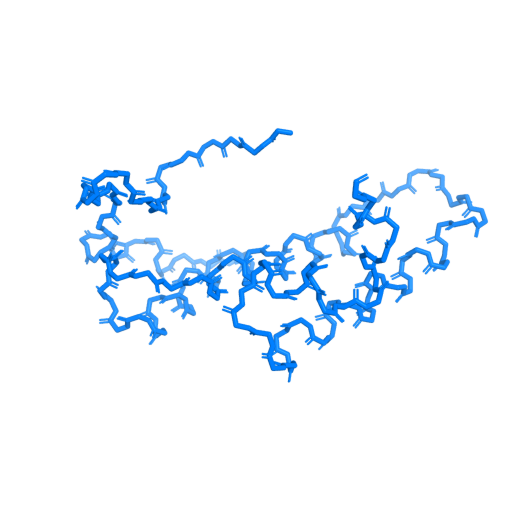0 -1.829 -15.314 1.00 88.19 86 GLU A O 1
ATOM 726 N N . SER A 1 87 ? 11.887 -3.049 -16.977 1.00 90.25 87 SER A N 1
ATOM 727 C CA . SER A 1 87 ? 10.688 -3.025 -17.822 1.00 90.25 87 SER A CA 1
ATOM 728 C C . SER A 1 87 ? 9.530 -3.806 -17.197 1.00 90.25 87 SER A C 1
ATOM 730 O O . SER A 1 87 ? 8.403 -3.314 -17.184 1.00 90.25 87 SER A O 1
ATOM 732 N N . GLU A 1 88 ? 9.801 -4.987 -16.636 1.00 91.94 88 GLU A N 1
ATOM 733 C CA . GLU A 1 88 ? 8.817 -5.781 -15.891 1.00 91.94 88 GLU A CA 1
ATOM 734 C C . GLU A 1 88 ? 8.341 -5.051 -14.633 1.00 91.94 88 GLU A C 1
ATOM 736 O O . GLU A 1 88 ? 7.140 -4.982 -14.378 1.00 91.94 88 GLU A O 1
ATOM 741 N N . LEU A 1 89 ? 9.263 -4.439 -13.881 1.00 92.88 89 LEU A N 1
ATOM 742 C CA . LEU A 1 89 ? 8.935 -3.639 -12.703 1.00 92.88 89 LEU A CA 1
ATOM 743 C C . LEU A 1 89 ? 8.038 -2.451 -13.062 1.00 92.88 89 LEU A C 1
ATOM 745 O O . LEU A 1 89 ? 7.073 -2.178 -12.350 1.00 92.88 89 LEU A O 1
ATOM 749 N N . ARG A 1 90 ? 8.322 -1.762 -14.175 1.00 94.12 90 ARG A N 1
ATOM 750 C CA . ARG A 1 90 ? 7.501 -0.638 -14.642 1.00 94.12 90 ARG A CA 1
ATOM 751 C C . ARG A 1 90 ? 6.122 -1.091 -15.110 1.00 94.12 90 ARG A C 1
ATOM 753 O O . ARG A 1 90 ? 5.127 -0.479 -14.741 1.00 94.12 90 ARG A O 1
ATOM 760 N N . ALA A 1 91 ? 6.043 -2.205 -15.831 1.00 94.19 91 ALA A N 1
ATOM 761 C CA . ALA A 1 91 ? 4.762 -2.780 -16.220 1.00 94.19 91 ALA A CA 1
ATOM 762 C C . ALA A 1 91 ? 3.936 -3.228 -14.999 1.00 94.19 91 ALA A C 1
ATOM 764 O O . ALA A 1 91 ? 2.724 -3.022 -14.973 1.00 94.19 91 ALA A O 1
ATOM 765 N N . LEU A 1 92 ? 4.571 -3.796 -13.966 1.00 94.62 92 LEU A N 1
ATOM 766 C CA . LEU A 1 92 ? 3.908 -4.129 -12.704 1.00 94.62 92 LEU A CA 1
ATOM 767 C C . LEU A 1 92 ? 3.433 -2.873 -11.956 1.00 94.62 92 LEU A C 1
ATOM 769 O O . LEU A 1 92 ? 2.310 -2.859 -11.452 1.00 94.62 92 LEU A O 1
ATOM 773 N N . TYR A 1 93 ? 4.261 -1.826 -11.904 1.00 95.25 93 TYR A N 1
ATOM 774 C CA . TYR A 1 93 ? 3.915 -0.528 -11.321 1.00 95.25 93 TYR A CA 1
ATOM 775 C C . TYR A 1 93 ? 2.644 0.055 -11.956 1.00 95.25 93 TYR A C 1
ATOM 777 O O . TYR A 1 93 ? 1.720 0.415 -11.230 1.00 95.25 93 TYR A O 1
ATOM 785 N N . ASP A 1 94 ? 2.543 0.037 -13.288 1.00 93.56 94 ASP A N 1
ATOM 786 C CA . ASP A 1 94 ? 1.391 0.583 -14.014 1.00 93.56 94 ASP A CA 1
ATOM 787 C C . ASP A 1 94 ? 0.083 -0.183 -13.733 1.00 93.56 94 ASP A C 1
ATOM 789 O O . ASP A 1 94 ? -1.001 0.406 -13.717 1.00 93.56 94 ASP A O 1
ATOM 793 N N . ILE A 1 95 ? 0.154 -1.498 -13.486 1.00 93.75 95 ILE A N 1
ATOM 794 C CA . ILE A 1 95 ? -1.045 -2.335 -13.308 1.00 93.75 95 ILE A CA 1
ATOM 795 C C . ILE A 1 95 ? -1.435 -2.585 -11.848 1.00 93.75 95 ILE A C 1
ATOM 797 O O . ILE A 1 95 ? -2.567 -3.000 -11.604 1.00 93.75 95 ILE A O 1
ATOM 801 N N . ILE A 1 96 ? -0.542 -2.397 -10.868 1.00 94.44 96 ILE A N 1
ATOM 802 C CA . ILE A 1 96 ? -0.792 -2.860 -9.487 1.00 94.44 96 ILE A CA 1
ATOM 803 C C . ILE A 1 96 ? -2.005 -2.174 -8.841 1.00 94.44 96 ILE A C 1
ATOM 805 O O . ILE A 1 96 ? -2.745 -2.831 -8.110 1.00 94.44 96 ILE A O 1
ATOM 809 N N . LEU A 1 97 ? -2.224 -0.884 -9.132 1.00 93.19 97 LEU A N 1
ATOM 810 C CA . LEU A 1 97 ? -3.377 -0.113 -8.645 1.00 93.19 97 LEU A CA 1
ATOM 811 C C . LEU A 1 97 ? -4.493 0.036 -9.691 1.00 93.19 97 LEU A C 1
ATOM 813 O O . LEU A 1 97 ? -5.635 0.282 -9.315 1.00 93.19 97 LEU A O 1
ATOM 817 N N . ALA A 1 98 ? -4.181 -0.112 -10.983 1.00 89.38 98 ALA A N 1
ATOM 818 C CA . ALA A 1 98 ? -5.171 -0.063 -12.062 1.00 89.38 98 ALA A CA 1
ATOM 819 C C . ALA A 1 98 ? -5.918 -1.397 -12.257 1.00 89.38 98 ALA A C 1
ATOM 821 O O . ALA A 1 98 ? -7.006 -1.423 -12.828 1.00 89.38 98 ALA A O 1
ATOM 822 N N . GLY A 1 99 ? -5.324 -2.506 -11.813 1.00 83.25 99 GLY A N 1
ATOM 823 C CA . GLY A 1 99 ? -5.897 -3.843 -11.904 1.00 83.25 99 GLY A CA 1
ATOM 824 C C . GLY A 1 99 ? -6.860 -4.188 -10.766 1.00 83.25 99 GLY A C 1
ATOM 825 O O . GLY A 1 99 ? -7.067 -3.436 -9.816 1.00 83.25 99 GLY A O 1
ATOM 826 N N . ASP A 1 100 ? -7.409 -5.402 -10.824 1.00 88.56 100 ASP A N 1
ATOM 827 C CA . ASP A 1 100 ? -8.399 -5.905 -9.861 1.00 88.56 100 ASP A CA 1
ATOM 828 C C . ASP A 1 100 ? -7.794 -6.529 -8.588 1.00 88.56 100 ASP A C 1
ATOM 830 O O . ASP A 1 100 ? -8.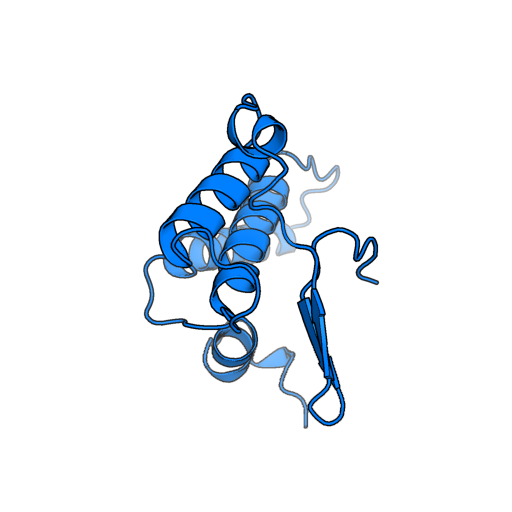461 -7.277 -7.861 1.00 88.56 100 ASP A O 1
ATOM 834 N N . TYR A 1 101 ? -6.535 -6.217 -8.275 1.00 94.00 101 TYR A N 1
ATOM 835 C CA . TYR A 1 101 ? -5.885 -6.707 -7.064 1.00 94.00 101 TYR A CA 1
ATOM 836 C C . TYR A 1 101 ? -6.442 -6.000 -5.823 1.00 94.00 101 TYR A C 1
ATOM 838 O O . TYR A 1 101 ? -6.500 -4.777 -5.736 1.00 94.00 101 TYR A O 1
ATOM 846 N N . LYS A 1 102 ? -6.846 -6.786 -4.824 1.00 94.56 102 LYS A N 1
ATOM 847 C CA . LYS A 1 102 ? -7.384 -6.310 -3.540 1.00 94.56 102 LYS A CA 1
ATOM 848 C C . LYS A 1 102 ? -6.421 -6.525 -2.374 1.00 94.56 102 LYS A C 1
ATOM 850 O O . LYS A 1 102 ? -6.678 -6.054 -1.271 1.00 94.56 102 LYS A O 1
ATOM 855 N N . SER A 1 103 ? -5.332 -7.264 -2.588 1.00 96.56 103 SER A N 1
ATOM 856 C CA . SER A 1 103 ? -4.312 -7.533 -1.571 1.00 96.56 103 SER A CA 1
ATOM 857 C C . SER A 1 103 ? -2.977 -7.944 -2.190 1.00 96.56 103 SER A C 1
ATOM 859 O O . SER A 1 103 ? -2.940 -8.486 -3.297 1.00 96.56 103 SER A O 1
ATOM 861 N N . ALA A 1 104 ? -1.888 -7.774 -1.435 1.00 95.00 104 ALA A N 1
ATOM 862 C CA . ALA A 1 104 ? -0.577 -8.308 -1.809 1.00 95.00 104 ALA A CA 1
ATOM 863 C C . ALA A 1 104 ? -0.594 -9.843 -1.957 1.00 95.00 104 ALA A C 1
ATOM 865 O O . ALA A 1 104 ? 0.025 -10.381 -2.868 1.00 95.00 104 ALA A O 1
ATOM 866 N N . THR A 1 105 ? -1.364 -10.554 -1.124 1.00 94.50 105 THR A N 1
ATOM 867 C CA . THR A 1 105 ? -1.537 -12.011 -1.246 1.00 94.50 105 THR A CA 1
ATOM 868 C C . THR A 1 105 ? -2.148 -12.394 -2.591 1.00 94.50 105 THR A C 1
ATOM 870 O O . THR A 1 105 ? -1.641 -13.293 -3.259 1.00 94.50 105 THR A O 1
ATOM 873 N N . GLN A 1 106 ? -3.211 -11.702 -3.015 1.00 94.62 106 GLN A N 1
ATOM 874 C CA . GLN A 1 106 ? -3.828 -11.938 -4.320 1.00 94.62 106 GLN A CA 1
ATOM 875 C C . GLN A 1 106 ? -2.845 -11.628 -5.449 1.00 94.62 106 GLN A C 1
ATOM 877 O O . GLN A 1 106 ? -2.726 -12.437 -6.365 1.00 94.62 106 GLN A O 1
ATOM 882 N N . LEU A 1 107 ? -2.120 -10.508 -5.364 1.00 93.81 107 LEU A N 1
ATOM 883 C CA . LEU A 1 107 ? -1.099 -10.139 -6.344 1.00 93.81 107 LEU A CA 1
ATOM 884 C C . LEU A 1 107 ? -0.075 -11.267 -6.514 1.00 93.81 107 LEU A C 1
ATOM 886 O O . LEU A 1 107 ? 0.068 -11.802 -7.611 1.00 93.81 107 LEU A O 1
ATOM 890 N N . VAL A 1 108 ? 0.562 -11.700 -5.422 1.00 92.50 108 VAL A N 1
ATOM 891 C CA . VAL A 1 108 ? 1.563 -12.776 -5.463 1.00 92.50 108 VAL A CA 1
ATOM 892 C C . VAL A 1 108 ? 0.959 -14.091 -5.943 1.00 92.50 108 VAL A C 1
ATOM 894 O O . VAL A 1 108 ? 1.651 -14.842 -6.616 1.00 92.50 108 VAL A O 1
ATOM 897 N N . SER A 1 109 ? -0.317 -14.372 -5.671 1.00 90.75 109 SER A N 1
ATOM 898 C CA . SER 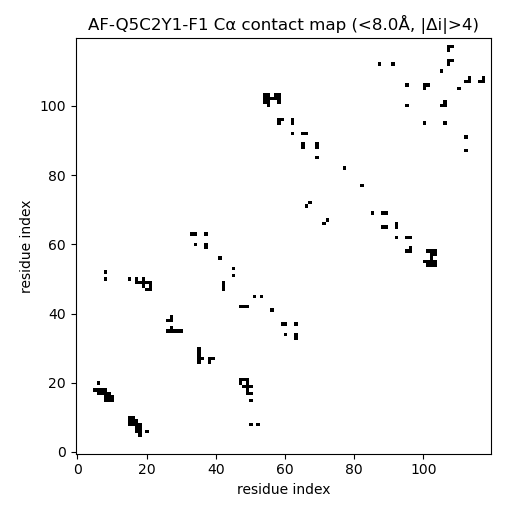A 1 109 ? -0.967 -15.641 -6.044 1.00 90.75 109 SER A CA 1
ATOM 899 C C . SER A 1 109 ? -1.496 -15.697 -7.482 1.00 90.75 109 SER A C 1
ATOM 901 O O . SER A 1 109 ? -1.694 -16.793 -7.993 1.00 90.75 109 SER A O 1
ATOM 903 N N . SER A 1 110 ? -1.746 -14.556 -8.132 1.00 89.56 110 SER A N 1
ATOM 904 C CA . SER A 1 110 ? -2.402 -14.512 -9.455 1.00 89.56 110 SER A CA 1
ATOM 905 C C . SER A 1 110 ? -1.591 -13.841 -10.564 1.00 89.56 110 SER A C 1
ATOM 907 O O . SER A 1 110 ? -1.837 -14.099 -11.737 1.00 89.56 110 SER A O 1
ATOM 909 N N . SER A 1 111 ? -0.615 -13.004 -10.219 1.00 89.50 111 SER A N 1
ATOM 910 C CA . SER A 1 111 ? 0.201 -12.278 -11.190 1.00 89.50 111 SER A CA 1
ATOM 911 C C . SER A 1 111 ? 1.368 -13.114 -11.719 1.00 89.50 111 SER A C 1
ATOM 913 O O . SER A 1 111 ? 2.160 -13.626 -10.930 1.00 89.50 111 SER A O 1
ATOM 915 N N . PHE A 1 112 ? 1.528 -13.217 -13.038 1.00 89.25 112 PHE A N 1
ATOM 916 C CA . PHE A 1 112 ? 2.606 -14.013 -13.647 1.00 89.25 112 PHE A CA 1
ATOM 917 C C . PHE A 1 112 ? 4.020 -13.554 -13.232 1.00 89.25 112 PHE A C 1
ATOM 919 O O . PHE A 1 112 ? 4.941 -14.364 -13.183 1.00 89.25 112 PHE A O 1
ATOM 926 N N . TYR A 1 113 ? 4.187 -12.279 -12.843 1.00 86.94 113 TYR A N 1
ATOM 927 C CA . TYR A 1 113 ? 5.460 -11.727 -12.349 1.00 86.94 113 TYR A CA 1
ATOM 928 C C . TYR A 1 113 ? 6.014 -12.468 -11.117 1.00 86.94 113 TYR A C 1
ATOM 930 O O . TYR A 1 113 ? 7.201 -12.371 -10.822 1.00 86.94 113 TYR A O 1
ATOM 938 N N . PHE A 1 114 ? 5.171 -13.211 -10.392 1.00 89.06 114 PHE A N 1
ATOM 939 C CA . PHE A 1 114 ? 5.552 -13.947 -9.184 1.00 89.06 114 PHE A CA 1
ATOM 940 C C . PHE A 1 114 ? 5.526 -15.470 -9.361 1.00 89.06 114 PHE A C 1
ATOM 942 O O . PHE A 1 114 ? 5.621 -16.189 -8.368 1.00 89.06 114 PHE A O 1
ATOM 949 N N . ASP A 1 115 ? 5.413 -15.990 -10.587 1.00 87.50 115 ASP A N 1
ATOM 950 C CA . ASP A 1 115 ? 5.346 -17.439 -10.837 1.00 87.50 115 ASP A CA 1
ATOM 951 C C . ASP A 1 115 ? 6.563 -18.183 -10.264 1.00 87.50 115 ASP A C 1
ATOM 953 O O . ASP A 1 115 ? 6.420 -19.244 -9.656 1.00 87.50 115 ASP A O 1
ATOM 957 N N . SER A 1 116 ? 7.752 -17.583 -10.359 1.00 82.56 116 SER A N 1
ATOM 958 C CA . SER A 1 116 ? 8.995 -18.115 -9.788 1.00 82.56 116 SER A CA 1
ATOM 959 C C . SER A 1 116 ? 9.038 -18.085 -8.256 1.00 82.56 116 SER A C 1
ATOM 961 O O . SER A 1 116 ? 9.813 -18.825 -7.658 1.00 82.56 116 SER A O 1
ATOM 963 N N . CYS A 1 117 ? 8.212 -17.262 -7.604 1.00 76.44 117 CYS A N 1
ATOM 964 C CA . CYS A 1 117 ? 8.110 -17.184 -6.146 1.00 76.44 117 CYS A CA 1
ATOM 965 C C . CYS A 1 117 ? 7.106 -18.188 -5.561 1.00 76.44 117 CYS A C 1
ATOM 967 O O . CYS A 1 117 ? 7.101 -18.397 -4.351 1.00 76.44 117 CYS A O 1
ATOM 969 N N . ARG A 1 118 ? 6.259 -18.812 -6.391 1.00 75.06 118 ARG A N 1
ATOM 970 C CA . ARG A 1 118 ? 5.224 -19.774 -5.962 1.00 75.06 118 ARG A CA 1
ATOM 971 C C . ARG A 1 118 ? 5.732 -21.208 -5.821 1.00 75.06 118 ARG A C 1
ATOM 973 O O . ARG A 1 118 ? 4.935 -22.140 -5.897 1.00 75.06 118 ARG A O 1
ATOM 980 N N . ILE A 1 119 ? 7.039 -21.401 -5.650 1.00 56.69 119 ILE A N 1
ATOM 981 C CA . ILE A 1 119 ? 7.613 -22.737 -5.468 1.00 56.69 119 ILE A CA 1
ATOM 982 C C . ILE A 1 119 ? 6.988 -23.341 -4.203 1.00 56.69 119 ILE A C 1
ATOM 984 O O . ILE A 1 119 ? 7.148 -22.789 -3.113 1.00 56.69 119 ILE A O 1
ATOM 988 N N . GLY A 1 120 ? 6.197 -24.397 -4.403 1.00 53.72 120 GLY A N 1
ATOM 989 C CA . GLY A 1 120 ? 5.497 -25.138 -3.354 1.00 53.72 120 GLY A CA 1
ATOM 990 C C . GLY A 1 120 ? 6.416 -25.993 -2.500 1.00 53.72 120 GLY A C 1
ATOM 991 O O . GLY A 1 120 ? 7.522 -26.341 -2.975 1.00 53.72 120 GLY A O 1
#

Sequence (120 aa):
TIIDFTVSRLCHEGNIVYVDMSESPEIFECEGDYQFDIYRIMRDNNGNDWRPFHPISNLYWLHYLMGKLLNETSYPRRDPDSQPVESELRALYDIILAGDYKSATQLVSSSFYFDSCRIG

Nearest PDB structures (foldseek):
  9flt-assembly1_A  TM=9.347E-01  e=4.080E-09  Homo sapiens
  2wb8-assembly1_A  TM=9.544E-01  e=3.848E-08  Homo sapiens
  6g3a-assembly1_A  TM=9.292E-01  e=2.429E-08  Homo sapiens
  6g36-assembly1_A  TM=9.301E-01  e=4.318E-08  Homo sapiens
  6g39-assembly1_A  TM=9.316E-01  e=4.574E-08  Homo sapiens

Secondary structure (DSSP, 8-state):
-----TT-EEEETTEEEE--GGG-THHHH--SSHHHHHHHHHHHHHTT--SS--TTHHHHHHHHHHHHHHHT---S---TTHHHHHHHHHHHHHHHTTSS--SHHHHHHH-GGGGGG---

Mean predicted aligned error: 5.26 Å

Foldseek 3Di:
DDDDCPQPWDADPNDIDGDQCLPPVPLQPDDDACVNVLVVVVCVVVVSDSRDDQQCSVLSVVLRVLCCVLPPDDDPDPDVVVVVVSVVSVVCSVDSVVDPDRHPVCCCVPPPVNVVVPPD

Radius of gyration: 16.47 Å; Cα contacts (8 Å, |Δi|>4): 93; chains: 1; bounding box: 39×43×39 Å